Protein AF-A0A392SJL4-F1 (afdb_monomer_lite)

Organism: NCBI:txid97028

Structure (mmCIF, N/CA/C/O backbone):
data_AF-A0A392SJL4-F1
#
_entry.id   AF-A0A392SJL4-F1
#
loop_
_atom_site.group_PDB
_atom_site.id
_atom_site.type_symbol
_atom_site.label_atom_id
_atom_site.label_alt_id
_atom_site.label_comp_id
_atom_site.label_asym_id
_atom_site.label_entity_id
_atom_site.label_seq_id
_atom_site.pdbx_PDB_ins_code
_atom_site.Cartn_x
_atom_site.Cartn_y
_atom_site.Cartn_z
_atom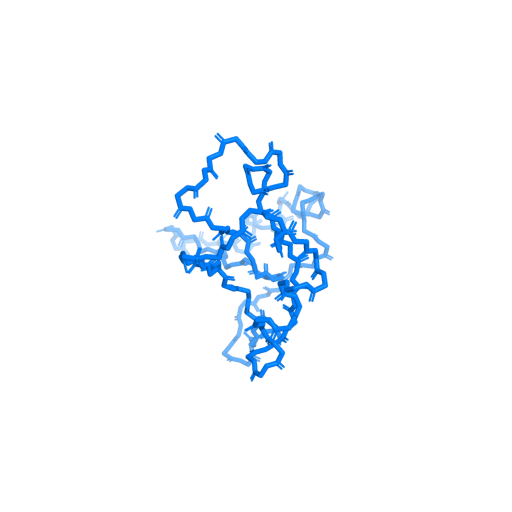_site.occupancy
_atom_site.B_iso_or_equiv
_atom_site.auth_seq_id
_atom_site.auth_comp_id
_atom_site.auth_asym_id
_atom_site.auth_atom_id
_atom_site.pdbx_PDB_model_num
ATOM 1 N N . MET A 1 1 ? 1.938 2.397 4.858 1.00 46.03 1 MET A N 1
ATOM 2 C CA . MET A 1 1 ? 0.633 2.963 5.242 1.00 46.03 1 MET A CA 1
ATOM 3 C C . MET A 1 1 ? -0.297 2.839 4.043 1.00 46.03 1 MET A C 1
ATOM 5 O O . MET A 1 1 ? -0.251 3.690 3.173 1.00 46.03 1 MET A O 1
ATOM 9 N N . GLY A 1 2 ? -0.999 1.713 3.914 1.00 50.91 2 GLY A N 1
ATOM 10 C CA . GLY A 1 2 ? -1.808 1.377 2.729 1.00 50.91 2 GLY A CA 1
ATOM 11 C C . GLY A 1 2 ? -3.169 0.788 3.097 1.00 50.91 2 GLY A C 1
ATOM 12 O O . GLY A 1 2 ? -3.722 0.008 2.339 1.00 50.91 2 GLY A O 1
ATOM 13 N N . ALA A 1 3 ? -3.667 1.090 4.292 1.00 60.69 3 ALA A N 1
ATOM 14 C CA . ALA A 1 3 ? -4.976 0.655 4.752 1.00 60.69 3 ALA A CA 1
ATOM 15 C C . ALA A 1 3 ? -5.762 1.888 5.202 1.00 60.69 3 ALA A C 1
ATOM 17 O O . ALA A 1 3 ? -5.185 2.769 5.839 1.00 60.69 3 ALA A O 1
ATOM 18 N N . ASP A 1 4 ? -7.060 1.917 4.904 1.00 72.06 4 ASP A N 1
ATOM 19 C CA . ASP A 1 4 ? -7.970 3.022 5.252 1.00 72.06 4 ASP A CA 1
ATOM 20 C C . ASP A 1 4 ? -8.227 3.151 6.760 1.00 72.06 4 ASP A C 1
ATOM 22 O O . ASP A 1 4 ? -8.818 4.123 7.222 1.00 72.06 4 ASP A O 1
ATOM 26 N N . LYS A 1 5 ? -7.819 2.148 7.545 1.00 78.12 5 LYS A N 1
ATOM 27 C CA . LYS A 1 5 ? -8.072 2.066 8.984 1.00 78.12 5 LYS A CA 1
ATOM 28 C C . LYS A 1 5 ? -6.773 1.773 9.727 1.00 78.12 5 LYS A C 1
ATOM 30 O O . LYS A 1 5 ? -5.978 0.933 9.299 1.00 78.12 5 LYS A O 1
ATOM 35 N N . VAL A 1 6 ? -6.589 2.431 10.867 1.00 79.50 6 VAL A N 1
ATOM 36 C CA . VAL A 1 6 ? -5.470 2.203 11.791 1.00 79.50 6 VAL A CA 1
ATOM 37 C C . VAL A 1 6 ? -6.024 1.654 13.099 1.00 79.50 6 VAL A C 1
ATOM 39 O O . VAL A 1 6 ? -7.035 2.137 13.602 1.00 79.50 6 VAL A O 1
ATOM 42 N N . PHE A 1 7 ? -5.367 0.633 13.650 1.00 80.88 7 PHE A N 1
ATOM 43 C CA . PHE A 1 7 ? -5.712 0.093 14.960 1.00 80.88 7 PHE A CA 1
ATOM 44 C C . PHE A 1 7 ? -4.882 0.784 16.040 1.00 80.88 7 PHE A C 1
ATOM 46 O O . PHE A 1 7 ? -3.652 0.741 16.004 1.00 80.88 7 PHE A O 1
ATOM 53 N N . VAL A 1 8 ? -5.559 1.401 17.006 1.00 80.81 8 VAL A N 1
ATOM 54 C CA . VAL A 1 8 ? -4.924 2.048 18.155 1.00 80.81 8 VAL A CA 1
ATOM 55 C C . VAL A 1 8 ? -5.227 1.227 19.401 1.00 80.81 8 VAL A C 1
ATOM 57 O O . VAL A 1 8 ? -6.386 0.984 19.733 1.00 80.81 8 VAL A O 1
ATOM 60 N N . ARG A 1 9 ? -4.174 0.792 20.096 1.00 81.88 9 ARG A N 1
ATOM 61 C CA . ARG A 1 9 ? -4.263 0.012 21.334 1.00 81.88 9 ARG A CA 1
ATOM 62 C C . ARG A 1 9 ? -3.516 0.731 22.444 1.00 81.88 9 ARG A C 1
ATOM 64 O O . ARG A 1 9 ? -2.352 1.074 22.273 1.00 81.88 9 ARG A O 1
ATOM 71 N N . SER A 1 10 ? -4.163 0.884 23.596 1.00 79.25 10 SER A N 1
ATOM 72 C CA . SER A 1 10 ? -3.472 1.309 24.813 1.00 79.25 10 SER A CA 1
ATOM 73 C C . SER A 1 10 ? -2.657 0.163 25.406 1.00 79.25 10 SER A C 1
ATOM 75 O O . SER A 1 10 ? -3.117 -0.980 25.470 1.00 79.25 10 SER A O 1
ATOM 77 N N . LEU A 1 11 ? -1.442 0.485 25.849 1.00 78.25 11 LEU A N 1
ATOM 78 C CA . LEU A 1 11 ? -0.570 -0.427 26.592 1.00 78.25 11 LEU A CA 1
ATOM 79 C C . LEU A 1 11 ? -0.901 -0.453 28.095 1.00 78.25 11 LEU A C 1
ATOM 81 O O . LEU A 1 11 ? -0.497 -1.385 28.782 1.00 78.25 11 LEU A O 1
ATOM 85 N N . SER A 1 12 ? -1.658 0.536 28.587 1.00 74.94 12 SER A N 1
ATOM 86 C CA . SER A 1 12 ? -2.126 0.629 29.974 1.00 74.94 12 SER A CA 1
ATOM 87 C C . SER A 1 12 ? -3.640 0.398 30.044 1.00 74.94 12 SER A C 1
ATOM 89 O O . SER A 1 12 ? -4.394 0.928 29.224 1.00 74.94 12 SER A O 1
ATOM 91 N N . ALA A 1 13 ? -4.076 -0.442 30.984 1.00 62.78 13 ALA A N 1
ATOM 92 C CA . ALA A 1 13 ? -5.441 -0.963 31.057 1.00 62.78 13 ALA A CA 1
ATOM 93 C C . ALA A 1 13 ? -6.521 -0.024 31.646 1.00 62.78 13 ALA A C 1
ATOM 95 O O . ALA A 1 13 ? -7.664 -0.164 31.210 1.00 62.78 13 ALA A O 1
ATOM 96 N N . PRO A 1 14 ? -6.260 0.900 32.595 1.00 65.75 14 PRO A N 1
ATOM 97 C CA . PRO A 1 14 ? -7.345 1.691 33.166 1.00 65.75 14 PRO A CA 1
ATOM 98 C C . PRO A 1 14 ? -7.778 2.833 32.229 1.00 65.75 14 PRO A C 1
ATOM 100 O O . PRO A 1 14 ? -6.956 3.570 31.688 1.00 65.75 14 PRO A O 1
ATOM 103 N N . ASP A 1 15 ? -9.096 2.915 32.035 1.00 70.06 15 ASP A N 1
ATOM 104 C CA . ASP A 1 15 ? -9.899 4.002 31.462 1.00 70.06 15 ASP A CA 1
ATOM 105 C C . ASP A 1 15 ? -9.432 4.624 30.140 1.00 70.06 15 ASP A C 1
ATOM 107 O O . ASP A 1 15 ? -9.412 5.837 29.943 1.00 70.06 15 ASP A O 1
ATOM 111 N N . THR A 1 16 ? -9.169 3.773 29.148 1.00 73.38 16 THR A N 1
ATO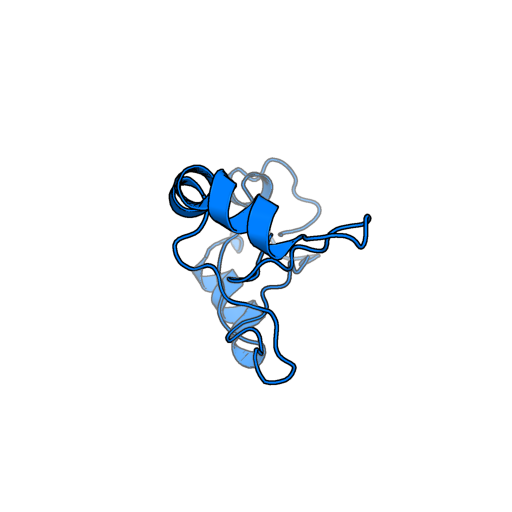M 112 C CA . THR A 1 16 ? -8.884 4.225 27.774 1.00 73.38 16 THR A CA 1
ATOM 113 C C . THR A 1 16 ? -10.006 5.084 27.188 1.00 73.38 16 THR A C 1
ATOM 115 O O . THR A 1 16 ? -9.756 5.959 26.368 1.00 73.38 16 THR A O 1
ATOM 118 N N . VAL A 1 17 ? -11.248 4.829 27.603 1.00 76.44 17 VAL A N 1
ATOM 119 C CA . VAL A 1 17 ? -12.438 5.506 27.078 1.00 76.44 17 VAL A CA 1
ATOM 120 C C . VAL A 1 17 ? -12.490 6.970 27.513 1.00 76.44 17 VAL A C 1
ATOM 122 O O . VAL A 1 17 ? -12.772 7.820 26.677 1.00 76.44 17 VAL A O 1
ATOM 125 N N . SER A 1 18 ? -12.175 7.284 28.775 1.00 79.75 18 SER A N 1
ATOM 126 C CA . SER A 1 18 ? -12.202 8.667 29.274 1.00 79.75 18 SER A CA 1
ATOM 127 C C . SER A 1 18 ? -11.059 9.499 28.694 1.00 79.75 18 SER A C 1
ATOM 129 O O . SER A 1 18 ? -11.259 10.657 28.338 1.00 79.75 18 SER A O 1
ATOM 131 N N . PHE A 1 19 ? -9.882 8.892 28.515 1.00 81.94 19 PHE A N 1
ATOM 132 C CA . PHE A 1 19 ? -8.759 9.529 27.829 1.00 81.94 19 PHE A CA 1
ATOM 133 C C . PHE A 1 19 ? -9.096 9.869 26.371 1.00 81.94 19 PHE A C 1
ATOM 135 O O . PHE A 1 19 ? -8.826 10.976 25.910 1.00 81.94 19 PHE A O 1
ATOM 142 N N . ILE A 1 20 ? -9.711 8.926 25.648 1.00 79.50 20 ILE A N 1
ATOM 143 C CA . ILE A 1 20 ? -10.156 9.140 24.265 1.00 79.50 20 ILE A CA 1
ATOM 144 C C . ILE A 1 20 ? -11.210 10.246 24.198 1.00 79.50 20 ILE A C 1
ATOM 146 O O . ILE A 1 20 ? -11.149 11.074 23.294 1.00 79.50 20 ILE A O 1
ATOM 150 N N . ASP A 1 21 ? -12.157 10.270 25.137 1.00 82.75 21 ASP A N 1
ATOM 151 C CA . ASP A 1 21 ? -13.205 11.291 25.167 1.00 82.75 21 ASP A CA 1
ATOM 152 C C . ASP A 1 21 ? -12.623 12.689 25.428 1.00 82.75 21 ASP A C 1
ATOM 154 O O . ASP A 1 21 ? -12.941 13.635 24.710 1.00 82.75 21 ASP A O 1
ATOM 158 N N . GLY A 1 22 ? -11.659 12.802 26.349 1.00 85.44 22 GLY A N 1
ATOM 159 C CA . GLY A 1 22 ? -10.916 14.045 26.582 1.00 85.44 22 GLY A CA 1
ATOM 160 C C . GLY A 1 22 ? -10.051 14.491 25.395 1.00 85.44 22 GLY A C 1
ATOM 161 O O . GLY A 1 22 ? -9.822 15.682 25.213 1.00 85.44 22 GLY A O 1
ATOM 162 N N . ALA A 1 23 ? -9.596 13.555 24.556 1.00 86.12 23 ALA A N 1
ATOM 163 C CA . ALA A 1 23 ? -8.790 13.827 23.363 1.00 86.12 23 ALA A CA 1
ATOM 164 C C . ALA A 1 23 ? -9.608 13.862 22.058 1.00 86.12 23 ALA A C 1
ATOM 166 O O . ALA A 1 23 ? -9.031 13.906 20.968 1.00 86.12 23 ALA A O 1
ATOM 167 N N . LYS A 1 24 ? -10.942 13.832 22.134 1.00 85.69 24 LYS A N 1
ATOM 168 C CA . LYS A 1 24 ? -11.826 13.665 20.971 1.00 85.69 24 LYS A CA 1
ATOM 169 C C . LYS A 1 24 ? -11.621 14.729 19.893 1.00 85.69 24 LYS A C 1
ATOM 171 O O . LYS A 1 24 ? -11.623 14.398 18.710 1.00 85.69 24 LYS A O 1
ATOM 176 N N . GLU A 1 25 ? -11.402 15.977 20.299 1.00 88.00 25 GLU A N 1
ATOM 177 C CA . GLU A 1 25 ? -11.128 17.096 19.388 1.00 88.00 25 GLU A CA 1
ATOM 178 C C . GLU A 1 25 ? -9.795 16.931 18.653 1.00 88.00 25 GLU A C 1
ATOM 180 O O . GLU A 1 25 ? -9.688 17.243 17.474 1.00 88.00 25 GLU A O 1
ATOM 185 N N . PHE A 1 26 ? -8.776 16.388 19.318 1.00 86.56 26 PHE A N 1
ATOM 186 C CA . PHE A 1 26 ? -7.498 16.100 18.674 1.00 86.56 26 PHE A CA 1
ATOM 187 C C . PHE A 1 26 ? -7.616 14.921 17.701 1.00 86.56 26 PHE A C 1
ATOM 189 O O . PHE A 1 26 ? -7.089 14.960 16.590 1.00 86.56 26 PHE A O 1
ATOM 196 N N . ILE A 1 27 ? -8.340 13.872 18.098 1.00 86.19 27 ILE A N 1
ATOM 197 C CA . ILE A 1 27 ? -8.545 12.682 17.267 1.00 86.19 27 ILE A CA 1
ATOM 198 C C . ILE A 1 27 ? -9.302 13.042 15.983 1.00 86.19 27 ILE A C 1
ATOM 200 O O . ILE A 1 27 ? -8.935 12.544 14.919 1.00 86.19 27 ILE A O 1
ATOM 204 N N . SER A 1 28 ? -10.301 13.929 16.049 1.00 86.94 28 SER A N 1
ATOM 205 C CA . SER A 1 28 ? -11.076 14.347 14.872 1.00 86.94 28 SER A CA 1
ATOM 206 C C . SER A 1 28 ? -10.281 15.192 13.870 1.00 86.94 28 SER A C 1
ATOM 208 O O . SER A 1 28 ? -10.640 15.221 12.694 1.00 86.94 28 SER A O 1
ATOM 210 N N . LEU A 1 29 ? -9.182 15.830 14.292 1.00 87.44 29 LEU A N 1
ATOM 211 C CA . LEU A 1 29 ? -8.264 16.527 13.382 1.00 87.44 29 LEU A CA 1
ATOM 212 C C . LEU A 1 29 ? -7.455 15.556 12.511 1.00 87.44 29 LEU A C 1
ATOM 214 O O . LEU A 1 29 ? -7.062 15.910 11.402 1.00 87.44 29 LEU A O 1
ATOM 218 N N . VAL A 1 30 ? -7.186 14.347 13.013 1.00 85.06 30 VAL A N 1
ATOM 219 C CA . VAL A 1 30 ? -6.331 13.355 12.340 1.00 85.06 30 VAL A CA 1
ATOM 220 C C . VAL A 1 30 ? -7.157 12.268 11.649 1.00 85.06 30 VAL A C 1
ATOM 222 O O . VAL A 1 30 ? -6.778 11.789 10.580 1.00 85.06 30 VAL A O 1
ATOM 225 N N . PHE A 1 31 ? -8.288 11.875 12.236 1.00 84.94 31 PHE A N 1
ATOM 226 C CA . PHE A 1 31 ? -9.119 10.772 11.766 1.00 84.94 31 PHE A CA 1
ATOM 227 C C . PHE A 1 31 ? -10.557 11.229 11.531 1.00 84.94 31 PHE A C 1
ATOM 229 O O . PHE A 1 31 ? -11.223 11.733 12.430 1.00 84.94 31 PHE A O 1
ATOM 236 N N . SER A 1 32 ? -11.085 10.956 10.337 1.00 84.19 32 SER A N 1
ATOM 237 C CA . SER A 1 32 ? -12.479 11.274 9.996 1.00 84.19 32 SER A CA 1
ATOM 238 C C . SER A 1 32 ? -13.498 10.425 10.763 1.00 84.19 32 SER A C 1
ATOM 240 O O . SER A 1 32 ? -14.671 10.781 10.833 1.00 84.19 32 SER A O 1
ATOM 242 N N . ASN A 1 33 ? -13.081 9.277 11.301 1.00 82.50 33 ASN A N 1
ATOM 243 C CA . ASN A 1 33 ? -13.952 8.363 12.025 1.00 82.50 33 ASN A CA 1
ATOM 244 C C . ASN A 1 33 ? -13.166 7.632 13.125 1.00 82.50 33 ASN A C 1
ATOM 246 O O . ASN A 1 33 ? -12.098 7.076 12.864 1.00 82.50 33 ASN A O 1
ATOM 250 N N . TRP A 1 34 ? -13.709 7.630 14.343 1.00 82.31 34 TRP A N 1
ATOM 251 C CA . TRP A 1 34 ? -13.172 6.905 15.490 1.00 82.31 34 TRP A CA 1
ATOM 252 C C . TRP A 1 34 ? -14.253 5.998 16.074 1.00 82.31 34 TRP A C 1
ATOM 254 O O . TRP A 1 34 ? -15.251 6.473 16.616 1.00 82.31 34 TRP A O 1
ATOM 264 N N . VAL A 1 35 ? -14.056 4.686 15.970 1.00 82.38 35 VAL A N 1
ATOM 265 C CA . VAL A 1 35 ? -15.021 3.670 16.408 1.00 82.38 35 VAL A CA 1
ATOM 266 C C . VAL A 1 35 ? -14.310 2.632 17.263 1.00 82.38 35 VAL A C 1
ATOM 268 O O . VAL A 1 35 ? -13.152 2.285 17.023 1.00 82.38 35 VAL A O 1
ATOM 271 N N . ARG A 1 36 ? -15.015 2.130 18.282 1.00 82.31 36 ARG A N 1
ATOM 272 C CA . ARG A 1 36 ? -14.524 1.033 19.115 1.00 82.31 36 ARG A CA 1
ATOM 273 C C . ARG A 1 36 ? -14.289 -0.195 18.240 1.00 82.31 36 ARG A C 1
ATOM 275 O O . ARG A 1 36 ? -15.157 -0.578 17.464 1.00 82.31 36 ARG A O 1
ATOM 282 N N . TRP A 1 37 ? -13.122 -0.812 18.386 1.00 81.44 37 TRP A N 1
ATOM 283 C CA . TRP A 1 37 ? -12.812 -2.018 17.633 1.00 81.44 37 TRP A CA 1
ATOM 284 C C . TRP A 1 37 ? -13.804 -3.138 17.959 1.00 81.44 37 TRP A C 1
ATOM 286 O O . TRP A 1 37 ? -14.075 -3.411 19.130 1.00 81.44 37 TRP A O 1
ATOM 296 N N . ASP A 1 38 ? -14.297 -3.790 16.912 1.00 80.19 38 ASP A N 1
ATOM 297 C CA . ASP A 1 38 ? -15.126 -4.984 16.987 1.00 80.19 38 ASP A CA 1
ATOM 298 C C . ASP A 1 38 ? -14.634 -6.015 15.961 1.00 80.19 38 ASP A C 1
ATOM 300 O O . ASP A 1 38 ? -14.031 -5.660 14.943 1.00 80.19 38 ASP A O 1
ATOM 304 N N . LYS A 1 39 ? -14.887 -7.301 16.226 1.00 75.56 39 LYS A N 1
ATOM 305 C CA . LYS A 1 39 ? -14.467 -8.408 15.354 1.00 75.56 39 LYS A CA 1
ATOM 306 C C . LYS A 1 39 ? -15.100 -8.333 13.962 1.00 75.56 39 LYS A C 1
ATOM 308 O O . LYS A 1 39 ? -14.511 -8.864 13.026 1.00 75.56 39 LYS A O 1
ATOM 313 N N . GLY A 1 40 ? -16.255 -7.675 13.818 1.00 73.31 40 GLY A N 1
ATOM 314 C CA . GLY A 1 40 ? -16.897 -7.433 12.523 1.00 73.31 40 GLY A CA 1
ATOM 315 C C . GLY A 1 40 ? -16.283 -6.284 11.716 1.00 73.31 40 GLY A C 1
ATOM 316 O O . GLY A 1 40 ? -16.642 -6.090 10.555 1.00 73.31 40 GLY A O 1
ATOM 317 N N . VAL A 1 41 ? -15.360 -5.504 12.296 1.00 69.19 41 VAL A N 1
ATOM 318 C CA . VAL A 1 41 ? -14.718 -4.380 11.603 1.00 69.19 41 VAL A CA 1
ATOM 319 C C . VAL A 1 41 ? -13.581 -4.903 10.735 1.00 69.19 41 VAL A C 1
ATOM 321 O O . VAL A 1 41 ? -12.410 -4.883 11.116 1.00 69.19 41 VAL A O 1
ATOM 324 N N . GLU A 1 42 ? -13.925 -5.342 9.531 1.00 65.12 42 GLU A N 1
ATOM 325 C CA . GLU A 1 42 ? -12.932 -5.719 8.534 1.00 65.12 42 GLU A CA 1
ATOM 326 C C . GLU A 1 42 ? -12.464 -4.477 7.739 1.00 65.12 42 GLU A C 1
ATOM 328 O O . GLU A 1 42 ? -13.251 -3.552 7.468 1.00 65.12 42 GLU A O 1
ATOM 333 N N . PRO A 1 43 ? -11.163 -4.355 7.411 1.00 65.31 43 PRO A N 1
ATOM 334 C CA . PRO A 1 43 ? -10.704 -3.345 6.468 1.00 65.31 43 PRO A CA 1
ATOM 335 C C . PRO A 1 43 ? -11.330 -3.626 5.103 1.00 65.31 43 PRO A C 1
ATOM 337 O O . PRO A 1 43 ? -11.140 -4.709 4.557 1.00 65.31 43 PRO A O 1
ATOM 340 N N . THR A 1 44 ? -12.048 -2.648 4.551 1.00 66.00 44 THR A N 1
ATOM 341 C CA . THR A 1 44 ? -12.732 -2.764 3.254 1.00 66.00 44 THR A CA 1
ATOM 342 C C . THR A 1 44 ? -11.743 -3.081 2.131 1.00 66.00 44 THR A C 1
ATOM 344 O O . THR A 1 44 ? -12.042 -3.855 1.229 1.00 66.00 44 THR A O 1
ATOM 347 N N . HIS A 1 45 ? -10.530 -2.527 2.233 1.00 70.44 45 HIS A N 1
ATOM 348 C CA . HIS A 1 45 ? -9.424 -2.776 1.321 1.00 70.44 45 HIS A CA 1
ATOM 349 C C . HIS A 1 45 ? -8.111 -2.899 2.096 1.00 70.44 45 HIS A C 1
ATOM 351 O O . HIS A 1 45 ? -7.879 -2.209 3.094 1.00 70.44 45 HIS A O 1
ATOM 357 N N . ARG A 1 46 ? -7.233 -3.788 1.627 1.00 74.19 46 ARG A N 1
ATOM 358 C CA . ARG A 1 46 ? -5.865 -3.935 2.129 1.00 74.19 46 ARG A CA 1
ATOM 359 C C . ARG A 1 46 ? -4.905 -3.601 0.997 1.00 74.19 46 ARG A C 1
ATOM 361 O O . ARG A 1 46 ? -4.859 -4.315 0.002 1.00 74.19 46 ARG A O 1
ATOM 368 N N . GLY A 1 47 ? -4.147 -2.522 1.144 1.00 82.06 47 GLY A N 1
ATOM 369 C CA . GLY A 1 47 ? -3.061 -2.188 0.233 1.00 82.06 47 GLY A CA 1
ATOM 370 C C . GLY A 1 47 ? -1.778 -2.923 0.608 1.00 82.06 47 GLY A C 1
ATOM 371 O O . GLY A 1 47 ? -1.422 -3.033 1.784 1.00 82.06 47 GLY A O 1
ATOM 372 N N . ALA A 1 48 ? -1.057 -3.386 -0.408 1.00 83.44 48 ALA A N 1
ATOM 373 C CA . ALA A 1 48 ? 0.277 -3.954 -0.279 1.00 83.44 48 ALA A CA 1
ATOM 374 C C . ALA A 1 48 ? 1.245 -3.209 -1.202 1.00 83.44 48 ALA A C 1
ATOM 376 O O . ALA A 1 48 ? 0.869 -2.759 -2.280 1.00 83.44 48 ALA A O 1
ATOM 377 N N . TRP A 1 49 ? 2.500 -3.090 -0.770 1.00 87.06 49 TRP A N 1
ATOM 378 C CA . TRP A 1 49 ? 3.575 -2.619 -1.637 1.00 87.06 49 TRP A CA 1
ATOM 379 C C . TRP A 1 49 ? 4.162 -3.811 -2.380 1.00 87.06 49 TRP A C 1
ATOM 381 O O . TRP A 1 49 ? 4.621 -4.759 -1.742 1.00 87.06 49 TRP A O 1
ATOM 391 N N . VAL A 1 50 ? 4.172 -3.746 -3.706 1.00 86.88 50 VAL A N 1
ATOM 392 C CA . VAL A 1 50 ? 4.747 -4.784 -4.567 1.00 86.88 50 VAL A CA 1
ATOM 393 C C . VAL A 1 50 ? 6.048 -4.254 -5.142 1.00 86.88 50 VAL A C 1
ATOM 395 O O . VAL A 1 50 ? 6.121 -3.093 -5.522 1.00 86.88 50 VAL A O 1
ATOM 398 N N . ARG A 1 51 ? 7.082 -5.096 -5.193 1.00 89.81 51 ARG A N 1
ATOM 399 C CA . ARG A 1 51 ? 8.311 -4.780 -5.922 1.00 89.81 51 ARG A CA 1
ATOM 400 C C . ARG A 1 51 ? 8.332 -5.561 -7.221 1.00 89.81 51 ARG A C 1
ATOM 402 O O . ARG A 1 51 ? 8.207 -6.784 -7.186 1.00 89.81 51 ARG A O 1
ATOM 409 N N . LEU A 1 52 ? 8.499 -4.866 -8.338 1.00 87.69 52 LEU A N 1
ATOM 410 C CA . LEU A 1 52 ? 8.605 -5.493 -9.651 1.00 87.69 52 LEU A CA 1
ATOM 411 C C . LEU A 1 52 ? 10.045 -5.372 -10.157 1.00 87.69 52 LEU A C 1
ATOM 413 O O . LEU A 1 52 ? 10.618 -4.282 -10.166 1.00 87.69 52 LEU A O 1
ATOM 417 N N . TYR A 1 53 ? 10.618 -6.497 -10.575 1.00 89.94 53 TYR A N 1
ATOM 418 C CA . TYR A 1 53 ? 12.005 -6.608 -11.026 1.00 89.94 53 TYR A CA 1
ATOM 419 C C . TYR A 1 53 ? 12.062 -6.942 -12.519 1.00 89.94 53 TYR A C 1
ATOM 421 O O . TYR A 1 53 ? 11.176 -7.616 -13.040 1.00 89.94 53 TYR A O 1
ATOM 429 N N . GLY A 1 54 ? 13.114 -6.485 -13.204 1.00 88.81 54 GLY A N 1
ATOM 430 C CA . GLY A 1 54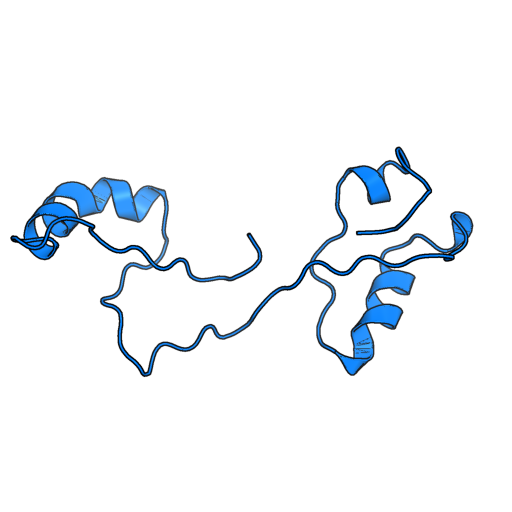 ? 13.370 -6.836 -14.607 1.00 88.81 54 GLY A CA 1
ATOM 431 C C . GLY A 1 54 ? 12.481 -6.131 -15.640 1.00 88.81 54 GLY A C 1
ATOM 432 O O . GLY A 1 54 ? 12.539 -6.472 -16.817 1.00 88.81 54 GLY A O 1
ATOM 433 N N . ILE A 1 55 ? 11.677 -5.143 -15.234 1.00 88.88 55 ILE A N 1
ATOM 434 C CA . ILE A 1 55 ? 10.872 -4.346 -16.168 1.00 88.88 55 ILE A CA 1
ATOM 435 C C . ILE A 1 55 ? 11.765 -3.283 -16.820 1.00 88.88 55 ILE A C 1
ATOM 437 O O . ILE A 1 55 ? 12.372 -2.487 -16.098 1.00 88.88 55 ILE A O 1
ATOM 441 N N . PRO A 1 56 ? 11.798 -3.184 -18.160 1.00 89.94 56 PRO A N 1
ATOM 442 C CA . PRO A 1 56 ? 12.516 -2.118 -18.846 1.00 89.94 56 PRO A CA 1
ATOM 443 C C . PRO A 1 56 ? 12.028 -0.720 -18.440 1.00 89.94 56 PRO A C 1
ATOM 445 O O . PRO A 1 56 ? 10.829 -0.457 -18.417 1.00 89.94 56 PRO A O 1
ATOM 448 N N . VAL A 1 57 ? 12.952 0.216 -18.211 1.00 85.81 57 VAL A N 1
ATOM 449 C CA . VAL A 1 57 ? 12.661 1.584 -17.718 1.00 85.81 57 VAL A CA 1
ATOM 450 C C . VAL A 1 57 ? 11.712 2.383 -18.627 1.00 85.81 57 VAL A C 1
ATOM 452 O O . VAL A 1 57 ? 11.006 3.286 -18.169 1.00 85.81 57 VAL A O 1
ATOM 455 N N . HIS A 1 58 ? 11.663 2.067 -19.924 1.00 87.88 58 HIS A N 1
ATOM 456 C CA . HIS A 1 58 ? 10.734 2.698 -20.868 1.00 87.88 58 HIS A CA 1
ATOM 457 C C . HIS A 1 58 ? 9.276 2.249 -20.666 1.00 87.88 58 HIS A C 1
ATOM 459 O O . HIS A 1 58 ? 8.361 2.983 -21.025 1.00 87.88 58 HIS A O 1
ATOM 465 N N . ALA A 1 59 ? 9.053 1.079 -20.060 1.00 88.81 59 ALA A N 1
ATOM 466 C CA . ALA A 1 59 ? 7.728 0.557 -19.732 1.00 88.81 59 ALA A CA 1
ATOM 467 C C . ALA A 1 59 ? 7.225 1.027 -18.352 1.00 88.81 59 ALA A C 1
ATOM 469 O O . ALA A 1 59 ? 6.114 0.690 -17.959 1.00 88.81 59 ALA A O 1
ATOM 470 N N . TRP A 1 60 ? 8.016 1.808 -17.605 1.00 89.94 60 TRP A N 1
ATOM 471 C CA . TRP A 1 60 ? 7.629 2.327 -16.289 1.00 89.94 60 TRP A CA 1
ATOM 472 C C . TRP A 1 60 ? 6.651 3.492 -16.449 1.00 89.94 60 TRP A C 1
ATOM 474 O O . TRP A 1 60 ? 7.051 4.657 -16.516 1.00 89.94 60 TRP A O 1
ATOM 484 N N . ASN A 1 61 ? 5.367 3.163 -16.543 1.00 88.44 61 ASN A N 1
ATOM 485 C CA . ASN A 1 61 ? 4.258 4.107 -16.563 1.00 88.44 61 ASN A CA 1
ATOM 486 C C . ASN A 1 61 ? 3.053 3.534 -15.797 1.00 88.44 61 ASN A C 1
ATOM 488 O O . ASN A 1 61 ? 3.003 2.346 -15.465 1.00 88.44 61 ASN A O 1
ATOM 492 N N . VAL A 1 62 ? 2.088 4.400 -15.489 1.00 89.44 62 VAL A N 1
ATOM 493 C CA . VAL A 1 62 ? 0.927 4.055 -14.655 1.00 89.44 62 VAL A CA 1
ATOM 494 C C . VAL A 1 62 ? 0.055 2.990 -15.325 1.00 89.44 62 VAL A C 1
ATOM 496 O O . VAL A 1 62 ? -0.467 2.107 -14.644 1.00 89.44 62 VAL A O 1
ATOM 499 N N . GLU A 1 63 ? -0.090 3.040 -16.646 1.00 91.69 63 GLU A N 1
ATOM 500 C CA . GLU A 1 63 ? -0.871 2.085 -17.433 1.00 91.69 63 GLU A CA 1
ATOM 501 C C . GLU A 1 63 ? -0.270 0.678 -17.338 1.00 91.69 63 GLU A C 1
ATOM 503 O O . GLU A 1 63 ? -0.994 -0.288 -17.097 1.00 91.69 63 GLU A O 1
ATOM 508 N N . PHE A 1 64 ? 1.055 0.565 -17.428 1.00 91.00 64 PHE A N 1
ATOM 509 C CA . PHE A 1 64 ? 1.769 -0.694 -17.259 1.00 91.00 64 PHE A CA 1
ATOM 510 C C . PHE A 1 64 ? 1.590 -1.254 -15.843 1.00 91.00 64 PHE A C 1
ATOM 512 O O . PHE A 1 64 ? 1.258 -2.427 -15.678 1.00 91.00 64 PHE A O 1
ATOM 519 N N . PHE A 1 65 ? 1.727 -0.422 -14.805 1.00 90.75 65 PHE A N 1
ATOM 520 C CA . PHE A 1 65 ? 1.551 -0.887 -13.424 1.00 90.75 65 PHE A CA 1
ATOM 521 C C . PHE A 1 65 ? 0.117 -1.334 -13.128 1.00 90.75 65 PHE A C 1
ATOM 523 O O . PHE A 1 65 ? -0.076 -2.316 -12.408 1.00 90.75 65 PHE A O 1
ATOM 530 N N . LYS A 1 66 ? -0.889 -0.681 -13.726 1.00 91.69 66 LYS A N 1
ATOM 531 C CA . LYS A 1 66 ? -2.287 -1.139 -13.673 1.00 91.69 66 LYS A CA 1
ATOM 532 C C . LYS A 1 66 ? -2.450 -2.532 -14.281 1.00 91.69 66 LYS A C 1
ATOM 534 O O . LYS A 1 66 ? -3.136 -3.360 -13.688 1.00 91.69 66 LYS A O 1
ATOM 539 N N . LEU A 1 67 ? -1.795 -2.813 -15.411 1.00 92.25 67 LEU A N 1
ATOM 540 C CA . LEU A 1 67 ? -1.812 -4.147 -16.023 1.00 92.25 67 LEU A CA 1
ATOM 541 C C . LEU A 1 67 ? -1.161 -5.203 -15.117 1.00 92.25 67 LEU A C 1
ATOM 543 O O . LEU A 1 67 ? -1.690 -6.306 -15.003 1.00 92.25 67 LEU A O 1
ATOM 547 N N . CYS A 1 68 ? -0.070 -4.870 -14.417 1.00 89.00 68 CYS A N 1
ATOM 548 C CA . CYS A 1 68 ? 0.607 -5.805 -13.508 1.00 89.00 68 CYS A CA 1
ATOM 549 C C . CYS A 1 68 ? -0.258 -6.258 -12.324 1.00 89.00 68 CYS A C 1
ATOM 551 O O . CYS A 1 68 ? -0.073 -7.368 -11.828 1.00 89.00 68 CYS A O 1
ATOM 553 N N . VAL A 1 69 ? -1.178 -5.413 -11.852 1.00 89.25 69 VAL A N 1
ATOM 554 C CA . VAL A 1 69 ? -2.027 -5.714 -10.686 1.00 89.25 69 VAL A CA 1
ATOM 555 C C . VAL A 1 69 ? -3.461 -6.081 -11.056 1.00 89.25 69 VAL A C 1
ATOM 557 O O . VAL A 1 69 ? -4.246 -6.361 -10.154 1.00 89.25 69 VAL A O 1
ATOM 560 N N . LEU A 1 70 ? -3.797 -6.130 -12.350 1.00 88.31 70 LEU A N 1
ATOM 561 C CA . LEU A 1 70 ? -5.167 -6.290 -12.852 1.00 88.31 70 LEU A CA 1
ATOM 562 C C . LEU A 1 70 ? -5.905 -7.497 -12.248 1.00 88.31 70 LEU A C 1
ATOM 564 O O . LEU A 1 70 ? -7.082 -7.398 -11.920 1.00 88.31 70 LEU A O 1
ATOM 568 N N . ASN A 1 71 ? -5.206 -8.618 -12.060 1.00 86.88 71 ASN A N 1
ATOM 569 C CA . ASN A 1 71 ? -5.785 -9.845 -11.499 1.00 86.88 71 ASN A CA 1
ATOM 570 C C . ASN A 1 71 ? -5.788 -9.879 -9.959 1.00 86.88 71 ASN A C 1
ATOM 572 O O . ASN A 1 71 ? -6.409 -10.757 -9.367 1.00 86.88 71 ASN A O 1
ATOM 576 N N . CYS A 1 72 ? -5.074 -8.958 -9.309 1.00 83.88 72 CYS A N 1
ATOM 577 C CA . CYS A 1 72 ? -4.834 -8.958 -7.864 1.00 83.88 72 CYS A CA 1
ATOM 578 C C . CYS A 1 72 ? -5.577 -7.831 -7.131 1.00 83.88 72 CYS A C 1
ATOM 580 O O . CYS A 1 72 ? -5.747 -7.905 -5.915 1.00 83.88 72 CYS A O 1
ATOM 582 N N . GLY A 1 73 ? -5.987 -6.775 -7.837 1.00 86.62 73 GLY A N 1
ATOM 583 C CA . GLY A 1 73 ? -6.671 -5.626 -7.256 1.00 86.62 73 GLY A CA 1
ATOM 584 C C . GLY A 1 73 ? -6.548 -4.376 -8.122 1.00 86.62 73 GLY A C 1
ATOM 585 O O . GLY A 1 73 ? -6.513 -4.443 -9.347 1.00 86.62 73 GLY A O 1
ATOM 586 N N . SER A 1 74 ? -6.487 -3.214 -7.474 1.00 87.62 74 SER A N 1
ATOM 587 C CA . SER A 1 74 ? -6.342 -1.919 -8.134 1.00 87.62 74 SER A CA 1
ATOM 588 C C . SER A 1 74 ? -4.987 -1.287 -7.828 1.00 87.62 74 SER A C 1
ATOM 590 O O . SER A 1 74 ? -4.461 -1.370 -6.717 1.00 87.62 74 SER A O 1
ATOM 592 N N . PHE A 1 75 ? -4.407 -0.630 -8.834 1.00 88.31 75 PHE A N 1
ATOM 593 C CA . PHE A 1 75 ? -3.203 0.167 -8.638 1.00 88.31 75 PHE A CA 1
ATOM 594 C C . PHE A 1 75 ? -3.555 1.432 -7.855 1.00 88.31 75 PHE A C 1
ATOM 596 O O . PHE A 1 75 ? -4.403 2.211 -8.288 1.00 88.31 75 PHE A O 1
ATOM 603 N N . LEU A 1 76 ? -2.887 1.636 -6.719 1.00 87.50 76 LEU A N 1
ATOM 604 C CA . LEU A 1 76 ? -3.083 2.817 -5.879 1.00 87.50 76 LEU A CA 1
ATOM 605 C C . LEU A 1 76 ? -2.075 3.915 -6.220 1.00 87.50 76 LEU A C 1
ATOM 607 O O . LEU A 1 76 ? -2.461 5.049 -6.494 1.00 87.50 76 LEU A O 1
ATOM 611 N N . ARG A 1 77 ? -0.778 3.591 -6.166 1.00 87.38 77 ARG A N 1
ATOM 612 C CA . ARG A 1 77 ? 0.309 4.564 -6.308 1.00 87.38 77 ARG A CA 1
ATOM 613 C C . ARG A 1 77 ? 1.656 3.869 -6.523 1.00 87.38 77 ARG A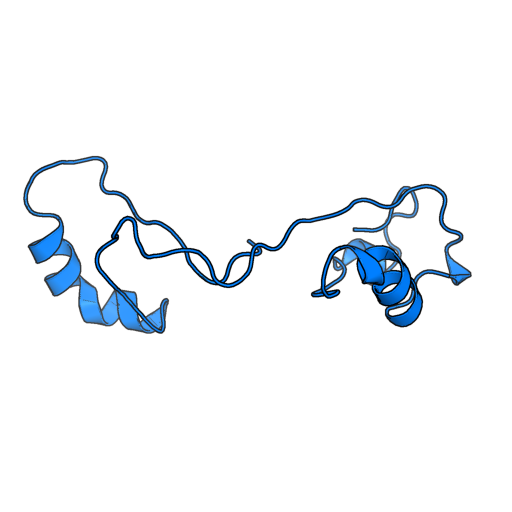 C 1
ATOM 615 O O . ARG A 1 77 ? 1.873 2.798 -5.971 1.00 87.38 77 ARG A O 1
ATOM 622 N N . ALA A 1 78 ? 2.550 4.540 -7.251 1.00 87.69 78 ALA A N 1
ATOM 623 C CA . ALA A 1 78 ? 3.982 4.246 -7.292 1.00 87.69 78 ALA A CA 1
ATOM 624 C C . ALA A 1 78 ? 4.749 5.200 -6.358 1.00 87.69 78 ALA A C 1
ATOM 626 O O . ALA A 1 78 ? 4.334 6.351 -6.148 1.00 87.69 78 ALA A O 1
ATOM 627 N N . ASP A 1 79 ? 5.848 4.730 -5.777 1.00 85.94 79 ASP A N 1
ATOM 628 C CA . ASP A 1 79 ? 6.699 5.559 -4.928 1.00 85.94 79 ASP A CA 1
ATOM 629 C C . ASP A 1 79 ? 7.406 6.680 -5.718 1.00 85.94 79 ASP A 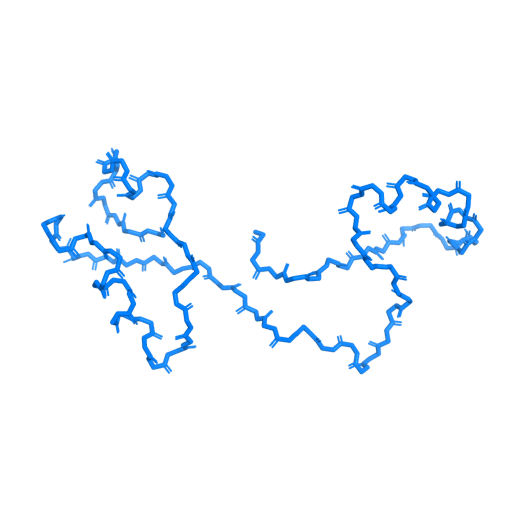C 1
ATOM 631 O O . ASP A 1 79 ? 7.491 6.663 -6.947 1.00 85.94 79 ASP A O 1
ATOM 635 N N . SER A 1 80 ? 7.885 7.707 -5.009 1.00 84.25 80 SER A N 1
ATOM 636 C CA . SER A 1 80 ? 8.551 8.853 -5.645 1.00 84.25 80 SER A CA 1
ATOM 637 C C . SER A 1 80 ? 9.809 8.435 -6.407 1.00 84.25 80 SER A C 1
ATOM 639 O O . SER A 1 80 ? 10.054 8.939 -7.495 1.00 84.25 80 SER A O 1
ATOM 641 N N . TYR A 1 81 ? 10.560 7.458 -5.892 1.00 82.94 81 TYR A N 1
ATOM 642 C CA . TYR A 1 81 ? 11.781 6.956 -6.525 1.00 82.94 81 TYR A CA 1
ATOM 643 C C . TYR A 1 81 ? 11.524 6.308 -7.890 1.00 82.94 81 TYR A C 1
ATOM 645 O O . TYR A 1 81 ? 12.328 6.488 -8.806 1.00 82.94 81 TYR A O 1
ATOM 653 N N . THR A 1 82 ? 10.413 5.584 -8.037 1.00 82.06 82 THR A N 1
ATOM 654 C CA . THR A 1 82 ? 9.969 4.970 -9.295 1.00 82.06 82 THR A CA 1
ATOM 655 C C . THR A 1 82 ? 9.527 6.037 -10.290 1.00 82.06 82 THR A C 1
ATOM 657 O O . THR A 1 82 ? 9.891 5.974 -11.465 1.00 82.06 82 THR A O 1
ATOM 660 N N . VAL A 1 83 ? 8.758 7.029 -9.828 1.00 83.38 83 VAL A N 1
ATOM 661 C CA . VAL A 1 83 ? 8.255 8.124 -10.675 1.00 83.38 83 VAL A CA 1
ATOM 662 C C . VAL A 1 83 ? 9.406 8.989 -11.191 1.00 83.38 83 VAL A C 1
ATOM 664 O O . VAL A 1 83 ? 9.467 9.293 -12.381 1.00 83.38 83 VAL A O 1
ATOM 667 N N . GLU A 1 84 ? 10.345 9.334 -10.314 1.00 84.62 84 GLU A N 1
ATOM 668 C CA . GLU A 1 84 ? 11.525 10.144 -10.633 1.00 84.62 84 GLU A CA 1
ATOM 669 C C . GLU A 1 84 ? 12.656 9.318 -11.269 1.00 84.62 84 GLU A C 1
ATOM 671 O O . GLU A 1 84 ? 13.671 9.877 -11.681 1.00 84.62 84 GLU A O 1
ATOM 676 N N . LYS A 1 85 ? 12.493 7.989 -11.365 1.00 83.38 85 LYS A N 1
ATOM 677 C CA . LYS A 1 85 ? 13.480 7.044 -11.921 1.00 83.38 85 LYS A CA 1
ATOM 678 C C . LYS A 1 85 ? 14.869 7.174 -11.279 1.00 83.38 85 LYS A C 1
ATOM 680 O O . LYS A 1 85 ? 15.888 6.932 -11.920 1.00 83.38 85 LYS A O 1
ATOM 685 N N . VAL A 1 86 ? 14.901 7.522 -9.992 1.00 83.50 86 VAL A N 1
ATOM 686 C CA . VAL A 1 86 ? 16.130 7.745 -9.207 1.00 83.50 86 VAL A CA 1
ATOM 687 C C . VAL A 1 86 ? 16.888 6.434 -8.981 1.00 83.50 86 VAL A C 1
ATOM 689 O O . VAL A 1 86 ? 18.116 6.424 -8.929 1.00 83.50 86 VAL A O 1
ATOM 692 N N . LYS A 1 87 ? 16.163 5.315 -8.855 1.00 80.56 87 LYS A N 1
ATOM 693 C CA . LYS A 1 87 ? 16.721 3.971 -8.677 1.00 80.56 87 LYS A CA 1
ATOM 694 C C . LYS A 1 87 ? 16.067 3.009 -9.665 1.00 80.56 87 LYS A C 1
ATOM 696 O O . LYS A 1 87 ? 14.846 2.925 -9.716 1.00 80.56 87 LYS A O 1
ATOM 701 N N . LEU A 1 88 ? 16.886 2.290 -10.433 1.00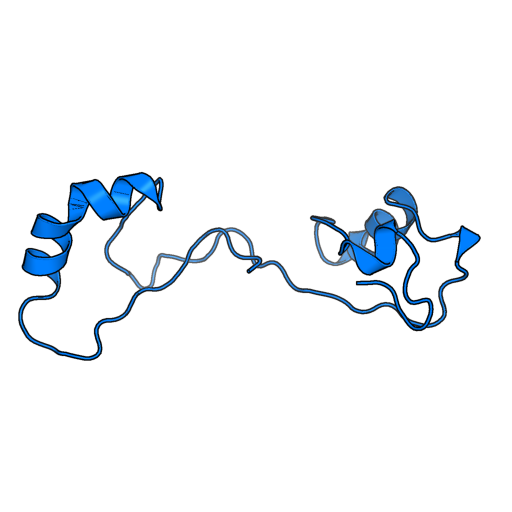 83.81 88 LEU A N 1
ATOM 702 C CA . LEU A 1 88 ? 16.432 1.469 -11.566 1.00 83.81 88 LEU A CA 1
ATOM 703 C C . LEU A 1 88 ? 16.461 -0.043 -11.292 1.00 83.81 88 LEU A C 1
ATOM 705 O O . LEU A 1 88 ? 16.166 -0.835 -12.181 1.00 83.81 88 LEU A O 1
ATOM 709 N N . ASP A 1 89 ? 16.792 -0.448 -10.065 1.00 85.00 89 ASP A N 1
ATOM 710 C CA . ASP A 1 89 ? 16.883 -1.864 -9.692 1.00 85.00 89 ASP A CA 1
ATOM 711 C C . ASP A 1 89 ? 15.503 -2.542 -9.642 1.00 85.00 89 ASP A C 1
ATOM 713 O O . ASP A 1 89 ? 15.377 -3.739 -9.903 1.00 85.00 89 ASP A O 1
ATOM 717 N N . TYR A 1 90 ? 14.467 -1.788 -9.260 1.00 83.31 90 TYR A N 1
ATOM 718 C CA . TYR A 1 90 ? 13.088 -2.259 -9.150 1.00 83.31 90 TYR A CA 1
ATOM 719 C C . TYR A 1 90 ? 12.095 -1.096 -9.130 1.00 83.31 90 TYR A C 1
ATOM 721 O O . TYR A 1 90 ? 12.445 0.032 -8.788 1.00 83.31 90 TYR A O 1
ATOM 729 N N . VAL A 1 91 ? 10.838 -1.421 -9.420 1.00 82.06 91 VAL A N 1
ATOM 730 C CA . VAL A 1 91 ? 9.660 -0.551 -9.280 1.00 82.06 91 VAL A CA 1
ATOM 731 C C . VAL A 1 91 ? 8.964 -0.845 -7.957 1.00 82.06 91 VAL A C 1
ATOM 733 O O . VAL A 1 91 ? 8.899 -2.017 -7.570 1.00 82.06 91 VAL A O 1
ATOM 736 N N . ARG A 1 92 ? 8.406 0.177 -7.298 1.00 81.50 92 ARG A N 1
ATOM 737 C CA . ARG A 1 92 ? 7.566 0.021 -6.104 1.00 81.50 92 ARG A CA 1
ATOM 738 C C . ARG A 1 92 ? 6.301 0.878 -6.126 1.00 81.50 92 ARG A C 1
ATOM 740 O O . ARG A 1 92 ? 6.382 2.070 -6.488 1.00 81.50 92 ARG A O 1
#

Secondary structure (DSSP, 8-state):
--BS------SS-S-HHHHHHHTHHHHHHH-S------TT---S-B-----B-S--GGG-SHHHHHHHHTTT-------HHHHTT---S-B-

Foldseek 3Di:
DFFLDDDDDDPDPPDPPVVCVVCVVVCVVPHVDDDDDDPPDDGPDDDDDDKAADDDLVCLDPVSVQVVCVVPDGDDDWDPCSVVVVDPGITD

Radius of gyration: 19.2 Å; chains: 1; bounding box: 34×27×54 Å

pLDDT: mean 81.78, std 8.57, range [46.03, 92.25]

Sequence (92 aa):
MGADKVFVRSLSAPDTVSFIDGAKEFISLVFSNWVRWDKGVEPTHRGAWVRLYGIPVHAWNVEFFKLCVLNCGSFLRADSYTVEKVKLDYVR